Protein AF-A0A4V1RGX1-F1 (afdb_monomer_lite)

pLDDT: mean 73.07, std 11.59, range [43.88, 87.06]

Sequence (60 aa):
MAKFKPGDKVIHASGNGPEMVVEEAFTDMEGIERCDCSYWSDKETKFVTVRFPETALENA

Radius of gyration: 11.5 Å; chains: 1; bounding box: 24×26×33 Å

Foldseek 3Di:
DQPDDQQDWFAQLVNPHDIWGWHDWDADPPGFIKTWTWDQDPVVRDIDIDIDGSVRRPRD

Secondary structure (DSSP, 8-state):
-----TT-EE--TTTTSPPEEEEEEEE-GGG-EEEEEEEEETTTTEEEEEEEEGGGGGG-

Structure (mmCIF, N/CA/C/O backbone):
data_AF-A0A4V1RGX1-F1
#
_entry.id   AF-A0A4V1RGX1-F1
#
loop_
_atom_site.group_PDB
_atom_site.id
_atom_site.type_symbol
_atom_site.label_atom_id
_atom_site.label_alt_id
_atom_site.label_comp_id
_atom_site.label_asym_id
_atom_site.label_entity_id
_atom_site.label_seq_id
_atom_site.pdbx_PDB_ins_code
_atom_site.Cartn_x
_atom_site.Cartn_y
_atom_site.Cartn_z
_atom_site.occupancy
_atom_site.B_iso_or_equiv
_atom_site.auth_seq_id
_atom_site.auth_comp_id
_atom_site.auth_asym_id
_atom_site.auth_atom_id
_atom_site.pdbx_PDB_model_num
ATOM 1 N N . MET A 1 1 ? -2.813 8.125 -17.872 1.00 43.88 1 MET A N 1
ATOM 2 C CA . MET A 1 1 ? -2.966 6.654 -17.920 1.00 43.88 1 MET A CA 1
ATOM 3 C C . MET A 1 1 ? -2.393 6.169 -16.606 1.00 43.88 1 MET A C 1
ATOM 5 O O . MET A 1 1 ? -1.178 6.241 -16.473 1.00 43.88 1 MET A O 1
ATOM 9 N N . ALA A 1 2 ? -3.250 5.823 -15.640 1.00 46.50 2 ALA A N 1
ATOM 10 C CA . ALA A 1 2 ? -2.822 5.338 -14.328 1.00 46.50 2 ALA A CA 1
ATOM 11 C C . ALA A 1 2 ? -1.909 4.119 -14.520 1.00 46.50 2 ALA A C 1
ATOM 13 O O . ALA A 1 2 ? -2.252 3.205 -15.287 1.00 46.50 2 ALA A O 1
ATOM 14 N N . LYS A 1 3 ? -0.704 4.163 -13.943 1.00 65.19 3 LYS A N 1
ATOM 15 C CA . LYS A 1 3 ? 0.342 3.156 -14.210 1.00 65.19 3 LYS A CA 1
ATOM 16 C C . LYS A 1 3 ? 0.245 1.934 -13.299 1.00 65.19 3 LYS A C 1
ATOM 18 O O . LYS A 1 3 ? 0.754 0.888 -13.689 1.00 65.19 3 LYS A O 1
ATOM 23 N N . PHE A 1 4 ? -0.434 2.046 -12.160 1.00 68.69 4 PHE A N 1
ATOM 24 C CA . PHE A 1 4 ? -0.617 0.961 -11.196 1.00 68.69 4 PHE A CA 1
ATOM 25 C C . PHE A 1 4 ? -2.086 0.553 -11.103 1.00 68.69 4 PHE A C 1
ATOM 27 O O . PHE A 1 4 ? -2.990 1.362 -11.325 1.00 68.69 4 PHE A O 1
ATOM 34 N N . LYS A 1 5 ? -2.335 -0.716 -10.797 1.00 74.06 5 LYS A N 1
ATOM 35 C CA . LYS A 1 5 ? -3.677 -1.285 -10.654 1.00 74.06 5 LYS A CA 1
ATOM 36 C C . LYS A 1 5 ? -3.821 -1.979 -9.302 1.00 74.06 5 LYS A C 1
ATOM 38 O O . LYS A 1 5 ? -2.833 -2.490 -8.777 1.00 74.06 5 LYS A O 1
ATOM 43 N N . PRO A 1 6 ? -5.045 -2.060 -8.754 1.00 80.00 6 PRO A N 1
ATOM 44 C CA . PRO A 1 6 ? -5.334 -2.957 -7.643 1.00 80.00 6 PRO A CA 1
ATOM 45 C C . PRO A 1 6 ? -4.753 -4.357 -7.881 1.00 80.00 6 PRO A C 1
ATOM 47 O O . PRO A 1 6 ? -4.949 -4.945 -8.947 1.00 80.00 6 PRO A O 1
ATOM 50 N N . GLY A 1 7 ? -4.028 -4.870 -6.891 1.00 78.56 7 GLY A N 1
ATOM 51 C CA . GLY A 1 7 ? -3.272 -6.120 -6.945 1.00 78.56 7 GLY A CA 1
ATOM 52 C C . GLY A 1 7 ? -1.789 -5.965 -7.295 1.00 78.56 7 GLY A C 1
ATOM 53 O O . GLY A 1 7 ? -1.040 -6.929 -7.116 1.00 78.56 7 GLY A O 1
ATOM 54 N N . ASP A 1 8 ? -1.340 -4.790 -7.747 1.00 80.69 8 ASP A N 1
ATOM 55 C CA . ASP A 1 8 ? 0.081 -4.550 -8.001 1.00 80.69 8 ASP A CA 1
ATOM 56 C C . ASP A 1 8 ? 0.882 -4.569 -6.697 1.00 80.69 8 ASP A C 1
ATOM 58 O O . ASP A 1 8 ? 0.456 -4.052 -5.660 1.00 80.69 8 ASP A O 1
ATOM 62 N N . LYS A 1 9 ? 2.074 -5.165 -6.768 1.00 79.00 9 LYS A N 1
ATOM 63 C CA . LYS A 1 9 ? 3.059 -5.125 -5.691 1.00 79.00 9 LYS A CA 1
ATOM 64 C C . LYS A 1 9 ? 3.996 -3.950 -5.911 1.00 79.00 9 LYS A C 1
ATOM 66 O O . LYS A 1 9 ? 4.626 -3.858 -6.963 1.00 79.00 9 LYS A O 1
ATOM 71 N N . VAL A 1 10 ? 4.107 -3.088 -4.911 1.00 74.00 10 VAL A N 1
ATOM 72 C CA . VAL A 1 10 ? 4.965 -1.902 -4.929 1.00 74.00 10 VAL A CA 1
ATOM 73 C C . VAL A 1 10 ? 5.911 -1.925 -3.736 1.00 74.00 10 VAL A C 1
ATOM 75 O O . VAL A 1 10 ? 5.550 -2.352 -2.640 1.00 74.00 10 VAL A O 1
ATOM 78 N N . ILE A 1 11 ? 7.146 -1.483 -3.949 1.00 68.75 11 ILE A N 1
ATOM 79 C CA . ILE A 1 11 ? 8.133 -1.327 -2.879 1.00 68.75 11 ILE A CA 1
ATOM 80 C C . ILE A 1 11 ? 7.959 0.084 -2.305 1.00 68.75 11 ILE A C 1
ATOM 82 O O . ILE A 1 11 ? 7.502 0.997 -2.987 1.00 68.75 11 ILE A O 1
ATOM 86 N N . HIS A 1 12 ? 8.244 0.283 -1.022 1.00 64.81 12 HIS A N 1
ATOM 87 C CA . HIS A 1 12 ? 8.216 1.621 -0.434 1.00 64.81 12 HIS A CA 1
ATOM 88 C C . HIS A 1 12 ? 9.306 2.520 -1.048 1.00 64.81 12 HIS A C 1
ATOM 90 O O . HIS A 1 12 ? 10.442 2.077 -1.200 1.00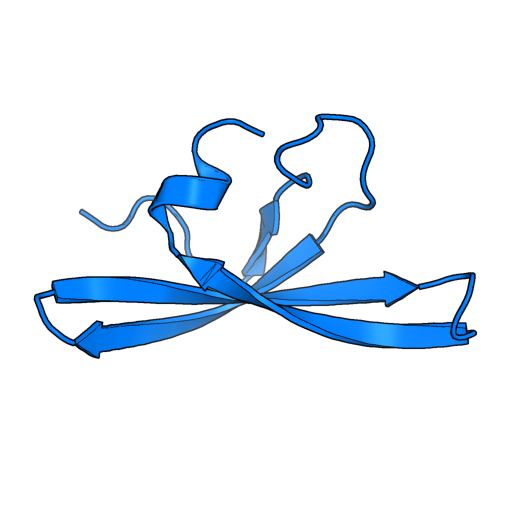 64.81 12 HIS A O 1
ATOM 96 N N . ALA A 1 13 ? 8.997 3.805 -1.273 1.00 56.28 13 ALA A N 1
ATOM 97 C CA . ALA A 1 13 ? 9.847 4.818 -1.927 1.00 56.28 13 ALA A CA 1
ATOM 98 C C . ALA A 1 13 ? 11.271 5.003 -1.358 1.00 56.28 13 ALA A C 1
ATOM 100 O O . ALA A 1 13 ? 12.106 5.671 -1.957 1.00 56.28 13 ALA A O 1
ATOM 101 N N . SER A 1 14 ? 11.574 4.435 -0.189 1.00 56.97 14 SER A N 1
ATOM 102 C CA . SER A 1 14 ? 12.925 4.431 0.387 1.00 56.97 14 SER A CA 1
ATOM 103 C C . SER A 1 14 ? 13.801 3.259 -0.081 1.00 56.97 14 SER A C 1
ATOM 105 O O . SER A 1 14 ? 14.904 3.092 0.450 1.00 56.97 14 SER A O 1
ATOM 107 N N . GLY A 1 15 ? 13.310 2.403 -0.988 1.00 57.25 15 GLY A N 1
ATOM 108 C CA . GLY A 1 15 ? 14.006 1.220 -1.521 1.00 57.25 15 GLY A CA 1
ATOM 109 C C . GLY A 1 15 ? 14.327 0.132 -0.484 1.00 57.25 15 GLY A C 1
ATOM 110 O O . GLY A 1 15 ? 14.955 -0.869 -0.805 1.00 57.25 15 GLY A O 1
ATOM 111 N N . ASN A 1 16 ? 13.922 0.332 0.775 1.00 59.56 16 ASN A N 1
ATOM 112 C CA . ASN A 1 16 ? 14.235 -0.526 1.923 1.00 59.56 16 ASN A CA 1
ATOM 113 C C . ASN A 1 16 ? 12.991 -0.874 2.759 1.00 59.56 16 ASN A C 1
ATOM 115 O O . ASN A 1 16 ? 13.119 -1.388 3.870 1.00 59.56 16 ASN A O 1
ATOM 119 N N . GLY A 1 17 ? 11.791 -0.521 2.291 1.00 63.94 17 GLY A N 1
ATOM 120 C CA . GLY A 1 17 ? 10.553 -0.855 2.997 1.00 63.94 17 GLY A CA 1
ATOM 121 C C . GLY A 1 17 ? 9.972 -2.204 2.568 1.00 63.94 17 GLY A C 1
ATOM 122 O O . GLY A 1 17 ? 10.413 -2.773 1.570 1.00 63.94 17 GLY A O 1
ATOM 123 N N . PRO A 1 18 ? 8.985 -2.718 3.321 1.00 70.50 18 PRO A N 1
ATOM 124 C CA . PRO A 1 18 ? 8.300 -3.959 2.978 1.00 70.50 18 PRO A CA 1
ATOM 125 C C . PRO A 1 18 ? 7.592 -3.843 1.622 1.00 70.50 18 PRO A C 1
ATOM 127 O O . PRO A 1 18 ? 7.146 -2.759 1.239 1.00 70.50 18 PRO A O 1
ATOM 130 N N . GLU A 1 19 ? 7.472 -4.965 0.907 1.00 76.81 19 GLU A N 1
ATOM 131 C CA . GLU A 1 19 ? 6.585 -5.058 -0.256 1.00 76.81 19 GLU A CA 1
ATOM 132 C C . GLU A 1 19 ? 5.141 -4.784 0.186 1.00 76.81 19 GLU A C 1
ATOM 134 O O . GLU A 1 19 ? 4.657 -5.358 1.167 1.00 76.81 19 GLU A O 1
ATOM 139 N N . MET A 1 20 ? 4.451 -3.908 -0.538 1.00 81.88 20 MET A N 1
ATOM 140 C CA . MET A 1 20 ? 3.065 -3.523 -0.277 1.00 81.88 20 MET A CA 1
ATOM 141 C C . MET A 1 20 ? 2.191 -3.917 -1.467 1.00 81.88 20 MET A C 1
ATOM 143 O O . MET A 1 20 ? 2.662 -3.940 -2.604 1.00 81.88 20 MET A O 1
ATOM 147 N N . VAL A 1 21 ? 0.917 -4.216 -1.219 1.00 84.00 21 VAL A N 1
ATOM 148 C CA . VAL A 1 21 ? -0.064 -4.521 -2.275 1.00 84.00 21 VAL A CA 1
ATOM 149 C C . VAL A 1 21 ? -1.041 -3.362 -2.400 1.00 84.00 21 VAL A C 1
ATOM 151 O O . VAL A 1 21 ? -1.602 -2.929 -1.393 1.00 84.00 21 VAL A O 1
ATOM 154 N N . VAL A 1 22 ? -1.242 -2.870 -3.622 1.00 84.31 22 VAL A N 1
ATOM 155 C CA . VAL A 1 22 ? -2.239 -1.839 -3.940 1.00 84.31 22 VAL A CA 1
ATOM 156 C C . VAL A 1 22 ? -3.636 -2.451 -3.854 1.00 84.31 22 VAL A C 1
ATOM 158 O O . VAL A 1 22 ? -3.902 -3.451 -4.517 1.00 84.31 22 VAL A O 1
ATOM 161 N N . GLU A 1 23 ? -4.543 -1.863 -3.078 1.00 84.06 23 GLU A N 1
ATOM 162 C CA . GLU A 1 23 ? -5.902 -2.398 -2.895 1.00 84.06 23 GLU A CA 1
ATOM 163 C C . GLU A 1 23 ? -6.970 -1.560 -3.604 1.00 84.06 23 GLU A C 1
ATOM 165 O O . GLU A 1 23 ? -7.765 -2.106 -4.366 1.00 84.06 23 GLU A O 1
ATOM 170 N N . GLU A 1 24 ? -6.972 -0.239 -3.419 1.00 83.81 24 GLU A N 1
ATOM 171 C CA . GLU A 1 24 ? -7.976 0.651 -4.015 1.00 83.81 24 GLU A CA 1
ATOM 172 C C . GLU A 1 24 ? -7.348 1.978 -4.460 1.00 83.81 24 GLU A C 1
ATOM 174 O O . GLU A 1 24 ? -6.539 2.561 -3.736 1.00 83.81 24 GLU A O 1
ATOM 179 N N . ALA A 1 25 ? -7.723 2.450 -5.654 1.00 79.69 25 ALA A N 1
ATOM 180 C CA . ALA A 1 25 ? -7.295 3.730 -6.215 1.00 79.69 25 ALA A CA 1
ATOM 181 C C . ALA A 1 25 ? -8.482 4.700 -6.277 1.00 79.69 25 ALA A C 1
ATOM 183 O O . ALA A 1 25 ? -9.567 4.337 -6.736 1.00 79.69 25 ALA A O 1
ATOM 184 N N . PHE A 1 26 ? -8.281 5.938 -5.834 1.00 78.44 26 PHE A N 1
ATOM 185 C CA . PHE A 1 26 ? -9.305 6.981 -5.818 1.00 78.44 26 PHE A CA 1
ATOM 186 C C . PHE A 1 26 ? -8.688 8.352 -6.125 1.00 78.44 26 PHE A C 1
ATOM 188 O O . PHE A 1 26 ? -7.500 8.592 -5.920 1.00 78.44 26 PHE A O 1
ATOM 195 N N . THR A 1 27 ? -9.505 9.284 -6.612 1.00 77.44 27 THR A N 1
ATOM 196 C CA . THR A 1 27 ? -9.080 10.659 -6.913 1.00 77.44 27 THR A CA 1
ATOM 197 C C . THR A 1 27 ? -9.481 11.587 -5.769 1.00 77.44 27 THR A C 1
ATOM 199 O O . THR A 1 27 ? -10.649 11.609 -5.380 1.00 77.44 27 THR A O 1
ATOM 202 N N . ASP A 1 28 ? -8.536 12.363 -5.236 1.00 75.00 28 ASP A N 1
ATOM 203 C CA . ASP A 1 28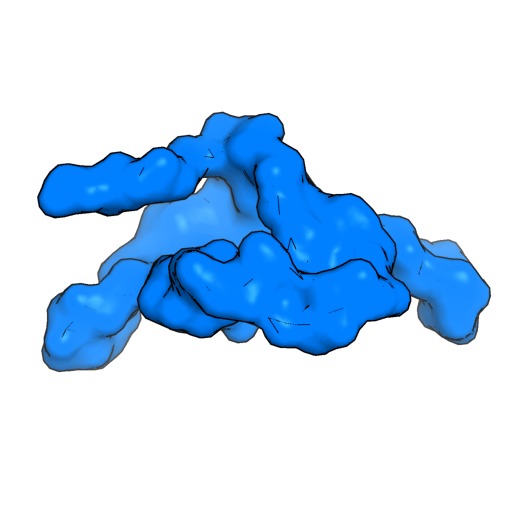 ? -8.804 13.401 -4.229 1.00 75.00 28 ASP A CA 1
ATOM 204 C C . ASP A 1 28 ? -8.646 14.821 -4.824 1.00 75.00 28 ASP A C 1
ATOM 206 O O . ASP A 1 28 ? -8.577 14.973 -6.047 1.00 75.00 28 ASP A O 1
ATOM 210 N N . MET A 1 29 ? -8.646 15.875 -3.992 1.00 66.50 29 MET A N 1
ATOM 211 C CA . MET A 1 29 ? -8.648 17.279 -4.443 1.00 66.50 29 MET A CA 1
ATOM 212 C C . MET A 1 29 ? -7.578 17.583 -5.508 1.00 66.50 29 MET A C 1
ATOM 214 O O . MET A 1 29 ? -6.464 17.065 -5.461 1.00 66.50 29 MET A O 1
ATOM 218 N N . GLU A 1 30 ? -7.948 18.451 -6.458 1.00 66.56 30 GLU A N 1
ATOM 219 C CA . GLU A 1 30 ? -7.140 18.901 -7.607 1.00 66.56 30 GLU A CA 1
ATOM 220 C C . GLU A 1 30 ? -6.469 17.775 -8.420 1.00 66.56 30 GLU A C 1
ATOM 222 O O . GLU A 1 30 ? -5.354 17.921 -8.913 1.00 66.56 30 GLU A O 1
ATOM 227 N N . GLY A 1 31 ? -7.167 16.650 -8.616 1.00 67.12 31 GLY A N 1
ATOM 228 C CA . GLY A 1 31 ? -6.775 15.645 -9.613 1.00 67.12 31 GLY A CA 1
ATOM 229 C C . GLY A 1 31 ? -5.589 14.770 -9.207 1.00 67.12 31 GLY A C 1
ATOM 230 O O . GLY A 1 31 ? -4.993 14.122 -10.064 1.00 67.12 31 GLY A O 1
ATOM 231 N N . ILE A 1 32 ? -5.249 14.736 -7.916 1.00 71.69 32 ILE A N 1
ATOM 232 C CA . ILE A 1 32 ? -4.241 13.816 -7.388 1.00 71.69 32 ILE A CA 1
ATOM 233 C C . ILE A 1 32 ? -4.893 12.447 -7.179 1.00 71.69 32 ILE A C 1
ATOM 235 O O . ILE A 1 32 ? -5.760 12.281 -6.316 1.00 71.69 32 ILE A O 1
ATOM 239 N N . GLU A 1 33 ? -4.447 11.457 -7.950 1.00 73.62 33 GLU A N 1
ATOM 240 C CA . GLU A 1 33 ? -4.774 10.048 -7.723 1.00 73.62 33 GLU A CA 1
ATOM 241 C C . GLU A 1 33 ? -4.008 9.540 -6.491 1.00 73.62 33 GLU A C 1
ATOM 243 O O . GLU A 1 33 ? -2.821 9.828 -6.298 1.00 73.62 33 GLU A O 1
ATOM 248 N N . ARG A 1 34 ? -4.709 8.831 -5.607 1.00 78.81 34 ARG A N 1
ATOM 249 C CA . ARG A 1 34 ? -4.169 8.219 -4.392 1.00 78.81 34 ARG A CA 1
ATOM 250 C C . ARG A 1 34 ? -4.549 6.747 -4.355 1.00 78.81 34 ARG A C 1
ATOM 252 O O . ARG A 1 34 ? -5.629 6.368 -4.801 1.00 78.81 34 ARG A O 1
ATOM 259 N N . CYS A 1 35 ? -3.674 5.947 -3.763 1.00 80.06 35 CYS A N 1
ATOM 260 C CA . CYS A 1 35 ? -3.847 4.510 -3.631 1.00 80.06 35 CYS A CA 1
ATOM 261 C C . CYS A 1 35 ? -3.681 4.087 -2.172 1.00 80.06 35 CYS A C 1
ATOM 263 O O . CYS A 1 35 ? -2.765 4.551 -1.482 1.00 80.06 35 CYS A O 1
ATOM 265 N N . ASP A 1 36 ? -4.539 3.178 -1.722 1.00 85.44 36 ASP A N 1
ATOM 266 C CA . ASP A 1 36 ? -4.367 2.474 -0.455 1.00 85.44 36 ASP A CA 1
ATOM 267 C C . ASP A 1 36 ? -3.492 1.238 -0.679 1.00 85.44 36 ASP A C 1
ATOM 269 O O . ASP A 1 36 ? -3.770 0.412 -1.550 1.00 85.44 36 ASP A O 1
ATOM 273 N N . CYS A 1 37 ? -2.408 1.137 0.087 1.00 83.56 37 CYS A N 1
ATOM 274 C CA . CYS A 1 37 ? -1.460 0.031 0.033 1.00 83.56 37 CYS A CA 1
ATOM 275 C C . CYS A 1 37 ? -1.404 -0.667 1.390 1.00 83.56 37 CYS A C 1
ATOM 277 O O . CYS A 1 37 ? -1.199 -0.011 2.413 1.00 83.56 37 CYS A O 1
ATOM 279 N N . SER A 1 38 ? -1.533 -1.989 1.398 1.00 85.19 38 SER A N 1
ATOM 280 C CA . SER A 1 38 ? -1.501 -2.800 2.618 1.00 85.19 38 SER A CA 1
ATOM 281 C C . SER A 1 38 ? -0.201 -3.601 2.710 1.00 85.19 38 SER A C 1
ATOM 283 O O . SER A 1 38 ? 0.260 -4.179 1.722 1.00 85.19 38 SER A O 1
ATOM 285 N N . TYR A 1 39 ? 0.396 -3.651 3.903 1.00 85.06 39 TYR A N 1
ATOM 286 C CA . TYR A 1 39 ? 1.590 -4.455 4.188 1.00 85.06 39 TYR A CA 1
ATOM 287 C C . TYR A 1 39 ? 1.567 -5.030 5.606 1.00 85.06 39 TYR A C 1
ATOM 289 O O . TYR A 1 39 ? 0.906 -4.501 6.500 1.00 85.06 39 TYR A O 1
ATOM 297 N N . TRP A 1 40 ? 2.291 -6.128 5.827 1.00 84.69 40 TRP A N 1
ATOM 298 C CA . TRP A 1 40 ? 2.476 -6.686 7.167 1.00 84.69 40 TRP A CA 1
ATOM 299 C C . TRP A 1 40 ? 3.543 -5.899 7.934 1.00 84.69 40 TRP A C 1
ATOM 301 O O . TRP A 1 40 ? 4.682 -5.792 7.481 1.00 84.69 40 TRP A O 1
ATOM 311 N N . SER A 1 41 ? 3.193 -5.360 9.102 1.00 81.38 41 SER A N 1
ATOM 312 C CA . SER A 1 41 ? 4.132 -4.654 9.976 1.00 81.38 41 SER A CA 1
ATOM 313 C C . SER A 1 41 ? 4.566 -5.555 11.126 1.00 81.38 41 SER A C 1
ATOM 315 O O . SER A 1 41 ? 3.769 -5.826 12.024 1.00 81.38 41 SER A O 1
ATOM 317 N N . ASP A 1 42 ? 5.840 -5.953 11.172 1.00 80.00 42 ASP A N 1
ATOM 318 C CA . ASP A 1 42 ? 6.382 -6.723 12.305 1.00 80.00 42 ASP A CA 1
ATOM 319 C C . ASP A 1 42 ? 6.337 -5.944 13.625 1.00 80.00 42 ASP A C 1
ATOM 321 O O . ASP A 1 42 ? 6.156 -6.524 14.692 1.00 80.00 42 ASP A O 1
ATOM 325 N N . LYS A 1 43 ? 6.447 -4.611 13.561 1.00 84.38 43 LYS A N 1
ATOM 326 C CA . LYS A 1 43 ? 6.388 -3.741 14.743 1.00 84.38 43 LYS A CA 1
ATOM 327 C C . LYS A 1 43 ? 4.996 -3.711 15.369 1.00 84.38 43 LYS A C 1
ATOM 329 O O . LYS A 1 43 ? 4.881 -3.658 16.589 1.00 84.38 43 LYS A O 1
ATOM 334 N N . GLU A 1 44 ? 3.953 -3.682 14.543 1.00 82.31 44 GLU A N 1
ATOM 335 C CA . GLU A 1 44 ? 2.570 -3.650 15.028 1.00 82.31 44 GLU A CA 1
ATOM 336 C C . GLU A 1 44 ? 1.902 -5.030 15.041 1.00 82.31 44 GLU A C 1
ATOM 338 O O . GLU A 1 44 ? 0.781 -5.159 15.532 1.00 82.31 44 GLU A O 1
ATOM 343 N N . THR A 1 45 ? 2.578 -6.067 14.535 1.00 87.06 45 THR A N 1
ATOM 344 C CA . THR A 1 45 ? 2.085 -7.453 14.430 1.00 87.06 45 THR A CA 1
ATOM 345 C C . THR A 1 45 ? 0.702 -7.557 13.775 1.00 87.06 45 THR A C 1
ATOM 347 O O . THR A 1 45 ? -0.150 -8.340 14.191 1.00 87.06 45 THR A O 1
ATOM 350 N N . LYS A 1 46 ? 0.455 -6.715 12.767 1.00 83.50 46 LYS A N 1
ATOM 351 C CA 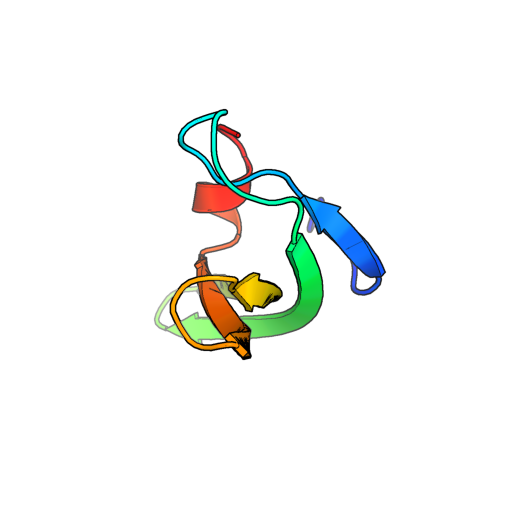. LYS A 1 46 ? -0.810 -6.629 12.026 1.00 83.50 46 LYS A CA 1
ATOM 352 C C . LYS A 1 46 ? -0.566 -6.106 10.610 1.00 83.50 46 LYS A C 1
ATOM 354 O O . LYS A 1 46 ? 0.482 -5.517 10.332 1.00 83.50 46 LYS A O 1
ATOM 359 N N . PHE A 1 47 ? -1.561 -6.263 9.739 1.00 83.25 47 PHE A N 1
ATOM 360 C CA . PHE A 1 47 ? -1.597 -5.541 8.470 1.00 83.25 47 PHE A CA 1
ATOM 361 C C . PHE A 1 47 ? -1.865 -4.054 8.714 1.00 83.25 47 PHE A C 1
ATOM 363 O O . PHE A 1 47 ? -2.743 -3.691 9.500 1.00 83.25 47 PHE A O 1
ATOM 370 N N . VAL A 1 48 ? -1.087 -3.208 8.049 1.00 84.06 48 VAL A N 1
ATOM 371 C CA . VAL A 1 48 ? -1.205 -1.753 8.081 1.00 84.06 48 VAL A CA 1
ATOM 372 C C . VAL A 1 48 ? -1.500 -1.282 6.667 1.00 84.06 48 VAL A C 1
ATOM 374 O O . VAL A 1 48 ? -0.766 -1.615 5.738 1.00 84.06 48 VAL A O 1
ATOM 377 N N . THR A 1 49 ? -2.568 -0.504 6.521 1.00 85.19 49 THR A N 1
ATOM 378 C CA . THR A 1 49 ? -2.933 0.146 5.262 1.00 85.19 49 THR A CA 1
ATOM 379 C C . THR A 1 49 ? -2.481 1.595 5.313 1.00 85.19 49 THR A C 1
ATOM 381 O O . THR A 1 49 ? -2.810 2.326 6.250 1.00 85.19 49 THR A O 1
ATOM 384 N N . VAL A 1 50 ? -1.709 2.008 4.316 1.00 81.31 50 VAL A N 1
ATOM 385 C CA . VAL A 1 50 ? -1.206 3.372 4.184 1.00 81.31 50 VAL A CA 1
ATOM 386 C C . VAL A 1 50 ? -1.626 3.933 2.838 1.00 81.31 50 VAL A C 1
ATOM 388 O O . VAL A 1 50 ? -1.571 3.262 1.810 1.00 81.31 50 VAL A O 1
ATOM 391 N N . ARG A 1 51 ? -2.052 5.190 2.872 1.00 82.38 51 ARG A N 1
ATOM 392 C CA . ARG A 1 51 ? -2.572 5.925 1.729 1.00 82.38 51 ARG A CA 1
ATOM 393 C C . ARG A 1 51 ? -1.479 6.808 1.146 1.00 82.38 51 ARG A C 1
ATOM 395 O O . ARG A 1 51 ? -1.020 7.733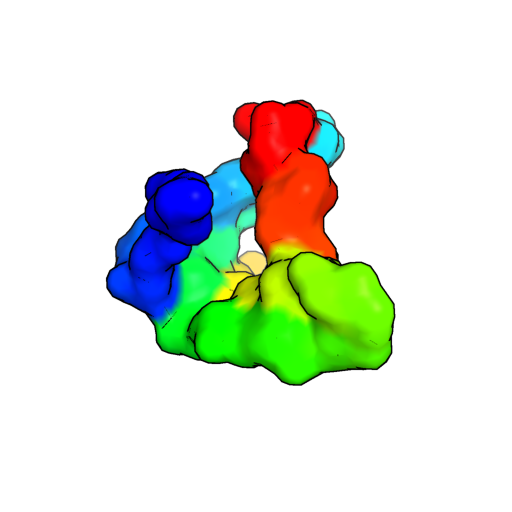 1.818 1.00 82.38 51 ARG A O 1
ATOM 402 N N . PHE A 1 52 ? -1.088 6.553 -0.097 1.00 76.19 52 PHE A N 1
ATOM 403 C CA . PHE A 1 52 ? -0.051 7.317 -0.794 1.00 76.19 52 PHE A CA 1
ATOM 404 C C . PHE A 1 52 ? -0.620 8.017 -2.033 1.00 76.19 52 PHE A C 1
ATOM 406 O O . PHE A 1 52 ? -1.540 7.488 -2.657 1.00 76.19 52 PHE A O 1
ATOM 413 N N . PRO A 1 53 ? -0.102 9.196 -2.4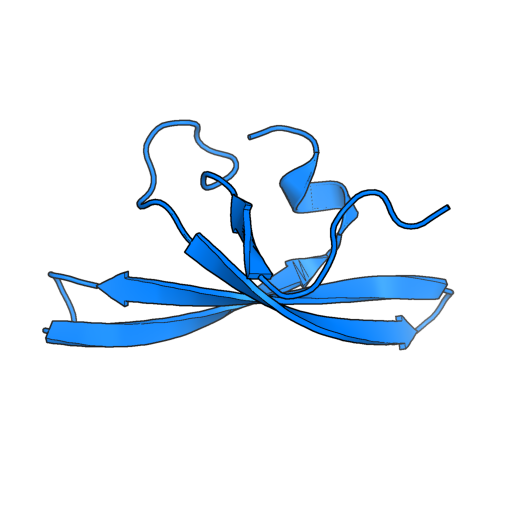24 1.00 75.50 53 PRO A N 1
ATOM 414 C CA . PRO A 1 53 ? -0.333 9.706 -3.773 1.00 75.50 53 PRO A CA 1
ATOM 415 C C . PRO A 1 53 ? 0.327 8.768 -4.794 1.00 75.50 53 PRO A C 1
ATOM 417 O O . PRO A 1 53 ? 1.430 8.283 -4.545 1.00 75.50 53 PRO A O 1
ATOM 420 N N . GLU A 1 54 ? -0.319 8.527 -5.940 1.00 66.12 54 GLU A N 1
ATOM 421 C CA . GLU A 1 54 ? 0.193 7.624 -6.991 1.00 66.12 54 GLU A CA 1
ATOM 422 C C . GLU A 1 54 ? 1.615 8.025 -7.426 1.00 66.12 54 GLU A C 1
ATOM 424 O O . GLU A 1 54 ? 2.487 7.177 -7.604 1.00 66.12 54 GLU A O 1
ATOM 429 N N . THR A 1 55 ? 1.896 9.331 -7.464 1.00 62.84 55 THR A N 1
ATOM 430 C CA . THR A 1 55 ? 3.211 9.893 -7.811 1.00 62.84 55 THR A C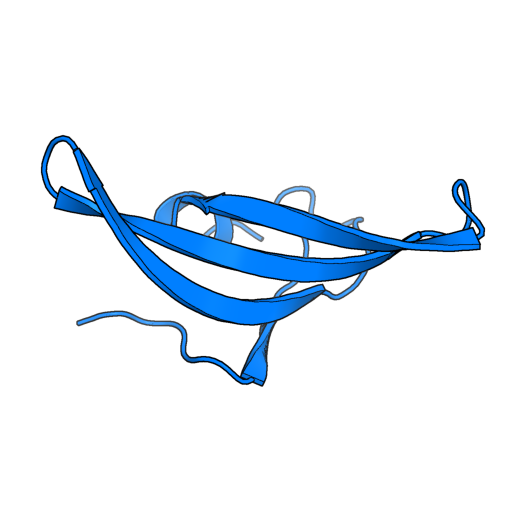A 1
ATOM 431 C C . THR A 1 55 ? 4.325 9.556 -6.814 1.00 62.84 55 THR A C 1
ATOM 433 O O . THR A 1 55 ? 5.501 9.580 -7.177 1.00 62.84 55 THR A O 1
ATOM 436 N N . ALA A 1 56 ? 4.002 9.230 -5.556 1.00 61.12 56 ALA A N 1
ATOM 437 C CA . ALA A 1 56 ? 5.003 8.833 -4.561 1.00 61.12 56 ALA A CA 1
ATOM 438 C C . ALA A 1 56 ? 5.467 7.379 -4.729 1.00 61.12 56 ALA A C 1
ATOM 440 O O . ALA A 1 56 ? 6.532 7.029 -4.225 1.00 61.12 56 ALA A O 1
ATOM 441 N N . LEU A 1 57 ? 4.705 6.550 -5.450 1.00 60.38 57 LEU A N 1
ATOM 442 C CA . LEU A 1 57 ? 5.079 5.169 -5.768 1.00 60.38 57 LEU A CA 1
ATOM 443 C C . LEU A 1 57 ? 6.012 5.084 -6.992 1.00 60.38 57 LEU A C 1
ATOM 445 O O . LEU A 1 57 ? 6.633 4.051 -7.213 1.00 60.38 57 LEU A O 1
ATOM 449 N N . GLU A 1 58 ? 6.160 6.165 -7.770 1.00 55.12 58 GLU A N 1
ATOM 450 C CA . GLU A 1 58 ? 6.981 6.192 -8.994 1.00 55.12 58 GLU A CA 1
ATOM 451 C C . GLU A 1 58 ? 8.506 6.246 -8.748 1.00 55.12 58 GLU A C 1
ATOM 453 O O . GLU A 1 58 ? 9.269 6.081 -9.697 1.00 55.12 58 GLU A O 1
ATOM 458 N N . ASN A 1 59 ? 8.969 6.468 -7.510 1.00 44.06 59 ASN A N 1
ATOM 459 C CA . ASN A 1 59 ? 10.402 6.574 -7.167 1.00 44.06 59 ASN A CA 1
ATOM 460 C C . ASN A 1 59 ? 10.909 5.462 -6.226 1.00 44.06 59 ASN A C 1
ATOM 462 O O . ASN A 1 59 ? 11.941 5.642 -5.579 1.00 44.06 59 ASN A O 1
ATOM 466 N N . ALA A 1 60 ? 10.173 4.353 -6.114 1.00 45.88 60 ALA A N 1
ATOM 467 C CA . ALA A 1 60 ? 10.520 3.225 -5.250 1.00 45.88 60 ALA A CA 1
ATOM 468 C C . ALA A 1 60 ? 11.362 2.142 -5.930 1.00 45.88 60 ALA A C 1
ATOM 470 O O . ALA A 1 60 ? 11.129 1.878 -7.132 1.00 45.88 60 ALA A O 1
#